Protein AF-A0A7C6Y889-F1 (afdb_monomer_lite)

Radius of gyration: 36.06 Å; chains: 1; bounding box: 83×61×108 Å

Sequence (182 aa):
MTSETDSAINQSEFKNHHSKRLWFYVFEPELVGDSTVNTFELSYQITGHINKEFNPPTYEFRYYLSSTRYWKEYSHLVIRVYPSEEIKYPIKNSYEYTSHPEGYFEAEVSSYPEEMLLVSFCEKANPSNIRDPKPFLTRIIIAVIILVIIFHPFIPFVILIIIAIIIYISEKNKKKRYKKSL

Foldseek 3Di:
DDDDDDDPPDPPDPPDDPDVDDDDDDDDDDDPDDVDDDDDDDDDDDAWDWAVQWVVTKTKDKDFLQCLVVDPDDAKDKDKAADDLQWLAWADWQFDWDADPVSITIDMGGDRDDRMTMTMTHNDNDTDRNPPCVVVVVVVVVVVVVVCVVCVVCVVVVVVVVVVVVVVVVVVVVVVVVVVVD

Structure (mmCIF, N/CA/C/O backbone):
data_AF-A0A7C6Y889-F1
#
_entry.id   AF-A0A7C6Y889-F1
#
loop_
_atom_site.group_PDB
_atom_site.id
_atom_site.type_symbol
_atom_site.label_atom_id
_atom_site.label_alt_id
_atom_site.label_comp_id
_atom_site.label_asym_id
_atom_site.label_entity_id
_atom_site.label_seq_id
_atom_site.pdbx_PDB_ins_code
_atom_site.Cartn_x
_atom_site.Cartn_y
_atom_site.Cartn_z
_atom_site.occupancy
_atom_site.B_iso_or_equiv
_atom_site.auth_seq_id
_atom_site.auth_comp_id
_atom_site.auth_asym_id
_atom_site.auth_atom_id
_atom_site.pdbx_PDB_model_num
ATOM 1 N N . MET A 1 1 ? -31.820 -28.288 17.215 1.00 35.44 1 MET A N 1
ATOM 2 C CA . MET A 1 1 ? -31.678 -29.367 16.220 1.00 35.44 1 MET A CA 1
ATOM 3 C C . MET A 1 1 ? -32.531 -28.961 15.024 1.00 35.44 1 MET A C 1
ATOM 5 O O . MET A 1 1 ? -33.740 -28.977 15.189 1.00 35.44 1 MET A O 1
ATOM 9 N N . THR A 1 2 ? -31.867 -28.503 13.941 1.00 38.88 2 THR A N 1
ATOM 10 C CA . THR A 1 2 ? -32.325 -28.309 12.529 1.00 38.88 2 THR A CA 1
ATOM 11 C C . THR A 1 2 ? -33.566 -27.423 12.294 1.00 38.88 2 THR A C 1
ATOM 13 O O . THR A 1 2 ? -34.573 -27.608 12.955 1.00 38.88 2 THR A O 1
ATOM 16 N N . SER A 1 3 ? -33.628 -26.448 11.380 1.00 36.84 3 SER A N 1
ATOM 17 C CA . SER A 1 3 ? -33.129 -26.319 9.994 1.00 36.84 3 SER A CA 1
ATOM 18 C C . SER A 1 3 ? -33.350 -24.840 9.595 1.00 36.84 3 SER A C 1
ATOM 20 O O . SER A 1 3 ? -34.396 -24.298 9.940 1.00 36.84 3 SER A O 1
ATOM 22 N N . GLU A 1 4 ? -32.391 -24.059 9.093 1.00 46.03 4 GLU A N 1
ATOM 23 C CA . GLU A 1 4 ? -31.943 -23.977 7.688 1.00 46.03 4 GLU A CA 1
ATOM 24 C C . GLU A 1 4 ? -33.074 -24.010 6.642 1.00 46.03 4 GLU A C 1
ATOM 26 O O . GLU A 1 4 ? -33.624 -25.072 6.370 1.00 46.03 4 GLU A O 1
ATOM 31 N N . THR A 1 5 ? -33.364 -22.845 6.047 1.00 40.56 5 THR A N 1
ATOM 32 C CA . THR A 1 5 ? -33.661 -22.669 4.611 1.00 40.56 5 THR A CA 1
ATOM 33 C C . THR A 1 5 ? -33.311 -21.232 4.201 1.00 40.56 5 THR A C 1
ATO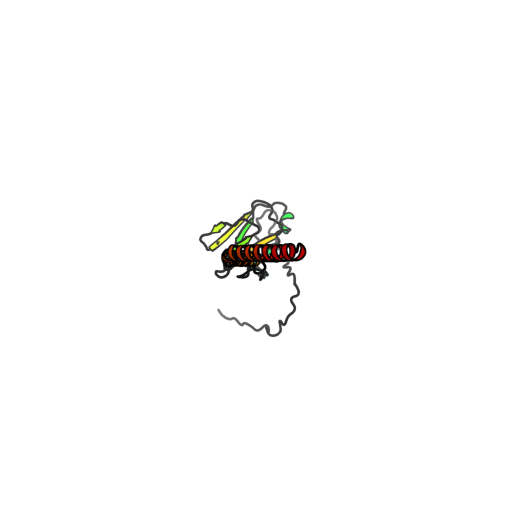M 35 O O . THR A 1 5 ? -34.114 -20.309 4.342 1.00 40.56 5 THR A O 1
ATOM 38 N N . ASP A 1 6 ? -32.081 -21.072 3.713 1.00 40.69 6 ASP A N 1
ATOM 39 C CA . ASP A 1 6 ? -31.732 -20.449 2.424 1.00 40.69 6 ASP A CA 1
ATOM 40 C C . ASP A 1 6 ? -32.882 -20.461 1.393 1.00 40.69 6 ASP A C 1
ATOM 42 O O . ASP A 1 6 ? -33.745 -21.329 1.420 1.00 40.69 6 ASP A O 1
ATOM 46 N N . SER A 1 7 ? -32.955 -19.664 0.335 1.00 45.06 7 SER A N 1
ATOM 47 C CA . SER A 1 7 ? -32.175 -18.582 -0.263 1.00 45.06 7 SER A CA 1
ATOM 48 C C . SER A 1 7 ? -32.968 -18.195 -1.528 1.00 45.06 7 SER A C 1
ATOM 50 O O . SER A 1 7 ? -33.719 -19.022 -2.044 1.00 45.06 7 SER A O 1
ATOM 52 N N . ALA A 1 8 ? -32.813 -16.961 -2.016 1.00 36.19 8 ALA A N 1
ATOM 53 C CA . ALA A 1 8 ? -32.886 -16.560 -3.436 1.00 36.19 8 ALA A CA 1
ATOM 54 C C . ALA A 1 8 ? -33.285 -15.082 -3.541 1.00 36.19 8 ALA A C 1
ATOM 56 O O . ALA A 1 8 ? -34.374 -14.729 -3.995 1.00 36.19 8 ALA A O 1
ATOM 57 N N . ILE A 1 9 ? -32.380 -14.185 -3.146 1.00 44.19 9 ILE A N 1
ATOM 58 C CA . ILE A 1 9 ? -32.448 -12.813 -3.650 1.00 44.19 9 ILE A CA 1
ATOM 59 C C . ILE A 1 9 ? -31.884 -12.865 -5.071 1.00 44.19 9 ILE A C 1
ATOM 61 O O . ILE A 1 9 ? -30.697 -13.110 -5.279 1.00 44.19 9 ILE A O 1
ATOM 65 N N . ASN A 1 10 ? -32.789 -12.710 -6.035 1.00 36.44 10 ASN A N 1
ATOM 66 C CA . ASN A 1 10 ? -32.562 -12.686 -7.477 1.00 36.44 10 ASN A CA 1
ATOM 67 C C . ASN A 1 10 ? -31.336 -11.826 -7.854 1.00 36.44 10 ASN A C 1
ATOM 69 O O . ASN A 1 10 ? -31.387 -10.599 -7.801 1.00 36.44 10 ASN A O 1
ATOM 73 N N . GLN A 1 11 ? -30.236 -12.467 -8.261 1.00 44.78 11 GLN A N 1
ATOM 74 C CA . GLN A 1 11 ? -28.983 -11.811 -8.676 1.00 44.78 11 GLN A CA 1
ATOM 75 C C . GLN A 1 11 ? -28.981 -11.327 -10.142 1.00 44.78 11 GLN A C 1
ATOM 77 O O . GLN A 1 11 ? -27.939 -10.941 -10.667 1.00 44.78 11 GLN A O 1
ATOM 82 N N . SER A 1 12 ? -30.114 -11.331 -10.848 1.00 41.78 12 SER A N 1
ATOM 83 C CA . SER A 1 12 ? -30.111 -11.200 -12.313 1.00 41.78 12 SER A CA 1
ATOM 84 C C . SER A 1 12 ? -30.143 -9.774 -12.880 1.00 41.78 12 SER A C 1
ATOM 86 O O . SER A 1 12 ? -30.322 -9.636 -14.086 1.00 41.78 12 SER A O 1
ATOM 88 N N . GLU A 1 13 ? -29.955 -8.707 -12.092 1.00 38.56 13 GLU A N 1
ATOM 89 C CA . GLU A 1 13 ? -30.118 -7.344 -12.638 1.00 38.56 13 GLU A CA 1
ATOM 90 C C . GLU A 1 13 ? -29.143 -6.263 -12.140 1.00 38.56 13 GLU A C 1
ATOM 92 O O . GLU A 1 13 ? -29.435 -5.072 -12.203 1.00 38.56 13 GLU A O 1
ATOM 97 N N . PHE A 1 14 ? -27.922 -6.621 -11.730 1.00 39.72 14 PHE A N 1
ATOM 98 C CA . PHE A 1 14 ? -26.870 -5.618 -11.492 1.00 39.72 14 PHE A CA 1
ATOM 99 C C . PHE A 1 14 ? -26.122 -5.258 -12.784 1.00 39.72 14 PHE A C 1
ATOM 101 O O . PHE A 1 14 ? -24.940 -5.546 -12.969 1.00 39.72 14 PHE A O 1
ATOM 108 N N . LYS A 1 15 ? -26.833 -4.602 -13.707 1.00 39.34 15 LYS A N 1
ATOM 109 C CA . LYS A 1 15 ? -26.257 -4.036 -14.932 1.00 39.34 15 LYS A CA 1
ATOM 110 C C . LYS A 1 15 ? -25.858 -2.573 -14.690 1.00 39.34 15 LYS A C 1
ATOM 112 O O . LYS A 1 15 ? -26.701 -1.690 -14.623 1.00 39.34 15 LYS A O 1
ATOM 117 N N . ASN A 1 16 ? -24.549 -2.344 -14.583 1.00 44.91 16 ASN A N 1
ATOM 118 C CA . ASN A 1 16 ? -23.834 -1.106 -14.919 1.00 44.91 16 ASN A CA 1
ATOM 119 C C . ASN A 1 16 ? -24.454 0.241 -14.495 1.00 44.91 16 ASN A C 1
ATOM 121 O O . ASN A 1 16 ? -24.970 0.978 -15.326 1.00 44.91 16 ASN A O 1
ATOM 125 N N . HIS A 1 17 ? -24.204 0.654 -13.250 1.00 38.44 17 HIS A N 1
ATOM 126 C CA . HIS A 1 17 ? -23.977 2.068 -12.939 1.00 38.44 17 HIS A CA 1
ATOM 127 C C . HIS A 1 17 ? -23.012 2.201 -11.754 1.00 38.44 17 HIS A C 1
ATOM 129 O O . HIS A 1 17 ? -23.405 2.106 -10.592 1.00 38.44 17 HIS A O 1
ATOM 135 N N . HIS A 1 18 ? -21.734 2.459 -12.057 1.00 41.72 18 HIS A N 1
ATOM 136 C CA . HIS A 1 18 ? -20.726 2.909 -11.092 1.00 41.72 18 HIS A CA 1
ATOM 137 C C . HIS A 1 18 ? -21.079 4.315 -10.579 1.00 41.72 18 HIS A C 1
ATOM 139 O O . HIS A 1 18 ? -20.444 5.311 -10.918 1.00 41.72 18 HIS A O 1
ATOM 145 N N . SER A 1 19 ? -22.118 4.405 -9.754 1.00 47.91 19 SER A N 1
ATOM 146 C CA . SER A 1 19 ? -22.276 5.521 -8.829 1.00 47.91 19 SER A CA 1
ATOM 147 C C . SER A 1 19 ? -21.351 5.244 -7.647 1.00 47.91 19 SER A C 1
ATOM 149 O O . SER A 1 19 ? -21.416 4.176 -7.041 1.00 47.91 19 SER A O 1
ATOM 151 N N . LYS A 1 20 ? -20.438 6.173 -7.353 1.00 50.91 20 LYS A N 1
ATOM 152 C CA . LYS A 1 20 ? -19.633 6.165 -6.126 1.00 50.91 20 LYS A CA 1
ATOM 153 C C . LYS A 1 20 ? -20.589 6.347 -4.941 1.00 50.91 20 LYS A C 1
ATOM 155 O O . LYS A 1 20 ? -20.827 7.469 -4.508 1.00 50.91 20 LYS A O 1
ATOM 160 N N . ARG A 1 21 ? -21.225 5.266 -4.493 1.00 57.41 21 ARG A N 1
ATOM 161 C CA . ARG A 1 21 ? -22.131 5.279 -3.342 1.00 57.41 21 ARG A CA 1
ATOM 162 C C . ARG A 1 21 ? -21.281 5.247 -2.080 1.00 57.41 21 ARG A C 1
ATOM 164 O O . ARG A 1 21 ? -20.516 4.309 -1.875 1.00 57.41 21 ARG A O 1
ATOM 171 N N . LEU A 1 22 ? -21.387 6.302 -1.280 1.00 57.31 22 LEU A N 1
ATOM 172 C CA . LEU A 1 22 ? -20.879 6.316 0.084 1.00 57.31 22 LEU A CA 1
ATOM 173 C C . LEU A 1 22 ? -21.862 5.529 0.949 1.00 57.31 22 LEU A C 1
ATOM 175 O O . LEU A 1 22 ? -23.051 5.843 0.974 1.00 57.31 22 LEU A O 1
ATOM 179 N N . TRP A 1 23 ? -21.358 4.502 1.623 1.00 62.09 23 TRP A N 1
ATOM 180 C CA . TRP A 1 23 ? -22.115 3.744 2.609 1.00 62.09 23 TRP A CA 1
ATOM 181 C C . TRP A 1 23 ? -21.784 4.313 3.984 1.00 62.09 23 TRP A C 1
ATOM 183 O O . TRP A 1 23 ? -20.628 4.283 4.401 1.00 62.09 23 TRP A O 1
ATOM 193 N N . PHE A 1 24 ? -22.789 4.867 4.659 1.00 65.38 24 PHE A N 1
ATOM 194 C CA . PHE A 1 24 ? -22.674 5.303 6.045 1.00 65.38 24 PHE A CA 1
ATOM 195 C C . PHE A 1 24 ? -23.344 4.259 6.924 1.00 65.38 24 PHE A C 1
ATOM 197 O O . PHE A 1 24 ? -24.546 4.026 6.803 1.00 65.38 24 PHE A O 1
ATOM 204 N N . TYR A 1 25 ? -22.561 3.641 7.798 1.00 71.62 25 TYR A N 1
ATOM 205 C CA . TYR A 1 25 ? -23.092 2.807 8.860 1.00 71.62 25 TYR A CA 1
ATOM 206 C C . TYR A 1 25 ? -23.201 3.670 10.115 1.00 71.62 25 TYR A C 1
ATOM 208 O O . TYR A 1 25 ? -22.194 4.175 10.610 1.00 71.62 25 TYR A O 1
ATOM 216 N N . VAL A 1 26 ? -24.430 3.896 10.577 1.00 78.69 26 VAL A N 1
ATOM 217 C CA . VAL A 1 26 ? -24.716 4.655 11.797 1.00 78.69 26 VAL A CA 1
ATOM 218 C C . VAL A 1 26 ? -25.111 3.656 12.871 1.00 78.69 26 VAL A C 1
ATOM 220 O O . VAL A 1 26 ? -26.015 2.851 12.661 1.00 78.69 26 VAL A O 1
ATOM 223 N N . PHE A 1 27 ? -24.420 3.713 14.004 1.00 77.75 27 PHE A N 1
ATOM 224 C CA . PHE A 1 27 ? -24.690 2.882 15.167 1.00 77.75 27 PHE A CA 1
ATOM 225 C C . PHE A 1 27 ? -24.863 3.792 16.376 1.00 77.75 27 PHE A C 1
ATOM 227 O O . PHE A 1 27 ? -24.094 4.738 16.550 1.00 77.75 27 PHE A O 1
ATOM 234 N N . GLU A 1 28 ? -25.856 3.493 17.205 1.00 82.94 28 GLU A N 1
ATOM 235 C CA . GLU A 1 28 ? -26.068 4.147 18.493 1.00 82.94 28 GLU A CA 1
ATOM 236 C C . GLU A 1 28 ? -25.659 3.159 19.590 1.00 82.94 28 GLU A C 1
ATOM 238 O O . GLU A 1 28 ? -26.420 2.241 19.898 1.00 82.94 28 GLU A O 1
ATOM 243 N N . PRO A 1 29 ? -24.428 3.257 20.122 1.00 81.56 29 PRO A N 1
ATOM 244 C CA . PRO A 1 29 ? -23.995 2.368 21.187 1.00 81.56 29 PRO A CA 1
ATOM 245 C C . PRO A 1 29 ? -24.724 2.680 22.498 1.00 81.56 29 PRO A C 1
ATOM 247 O O . PRO A 1 29 ? -24.734 3.825 22.951 1.00 81.56 29 PRO A O 1
ATOM 250 N N . GLU A 1 30 ? -25.262 1.652 23.153 1.00 83.06 30 GLU A N 1
ATOM 251 C CA . GLU A 1 30 ? -25.734 1.765 24.534 1.00 83.06 30 GLU A CA 1
ATOM 252 C C . GLU A 1 30 ? -24.533 1.767 25.489 1.00 83.06 30 GLU A C 1
ATOM 254 O O . GLU A 1 30 ? -23.744 0.821 25.527 1.00 83.06 30 GLU A O 1
ATOM 259 N N . LEU A 1 31 ? -24.372 2.854 26.248 1.00 86.12 31 LEU A N 1
ATOM 260 C CA . LEU A 1 31 ? -23.291 3.012 27.220 1.00 86.12 31 LEU A CA 1
ATOM 261 C C . LEU A 1 31 ? -23.752 2.530 28.601 1.00 86.12 31 LEU A C 1
ATOM 263 O O . LEU A 1 31 ? -24.804 2.942 29.084 1.00 86.12 31 LEU A O 1
ATOM 267 N N . VAL A 1 32 ? -22.930 1.725 29.279 1.00 84.31 32 VAL A N 1
ATOM 268 C CA . VAL A 1 32 ? -23.230 1.164 30.618 1.00 84.31 32 VAL A CA 1
ATOM 269 C C . VAL A 1 32 ? -22.988 2.185 31.753 1.00 84.31 32 VAL A C 1
ATOM 271 O O . VAL A 1 32 ? -23.183 1.889 32.930 1.00 84.31 32 VAL A O 1
ATOM 274 N N . GLY A 1 33 ? -22.628 3.426 31.406 1.00 81.62 33 GLY A N 1
ATOM 275 C CA . GLY A 1 33 ? -22.359 4.533 32.329 1.00 81.62 33 GLY A CA 1
ATOM 276 C C . GLY A 1 33 ? -20.935 5.088 32.213 1.00 81.62 33 GLY A C 1
ATOM 277 O O . GLY A 1 33 ? -20.054 4.462 31.619 1.00 81.62 33 GLY A O 1
ATOM 278 N N . ASP A 1 34 ? -20.713 6.272 32.796 1.00 77.56 34 ASP A N 1
ATOM 279 C CA . ASP A 1 34 ? -19.474 7.060 32.642 1.00 77.56 34 ASP A CA 1
ATOM 280 C C . ASP A 1 34 ? -18.264 6.498 33.409 1.00 77.56 34 ASP A C 1
ATOM 282 O O . ASP A 1 34 ? -17.119 6.821 33.096 1.00 77.56 34 ASP A O 1
ATOM 286 N N . SER A 1 35 ? -18.494 5.673 34.433 1.00 81.31 35 SER A N 1
ATOM 287 C CA . SER A 1 35 ? -17.445 5.118 35.304 1.00 81.31 35 SER A CA 1
ATOM 288 C C . SER A 1 35 ? -17.002 3.704 34.922 1.00 81.31 35 SER A C 1
ATOM 290 O O . SER A 1 35 ? -16.108 3.144 35.558 1.00 81.31 35 SER A O 1
ATOM 292 N N . THR A 1 36 ? -17.614 3.118 33.893 1.00 84.75 36 THR A N 1
ATOM 293 C CA . THR A 1 36 ? -17.337 1.757 33.420 1.00 84.75 36 THR A CA 1
ATOM 294 C C . THR A 1 36 ? -16.644 1.766 32.065 1.00 84.75 36 THR A C 1
ATOM 296 O O . THR A 1 36 ? -16.944 2.587 31.200 1.00 84.75 36 THR A O 1
ATOM 299 N N . VAL A 1 37 ? -15.727 0.820 31.861 1.00 85.56 37 VAL A N 1
ATOM 300 C CA . VAL A 1 37 ? -15.079 0.619 30.561 1.00 85.56 37 VAL A CA 1
ATOM 301 C C . VAL A 1 37 ? -16.103 0.039 29.589 1.00 85.56 37 VAL A C 1
ATOM 303 O O . VAL A 1 37 ? -16.604 -1.064 29.795 1.00 85.56 37 VAL A O 1
ATOM 306 N N . ASN A 1 38 ? -16.398 0.781 28.524 1.00 87.50 38 ASN A N 1
ATOM 307 C CA . ASN A 1 38 ? -17.257 0.326 27.437 1.00 87.50 38 ASN A CA 1
ATOM 308 C C . ASN A 1 38 ? -16.378 -0.200 26.292 1.00 87.50 38 ASN A C 1
ATOM 310 O O . ASN A 1 38 ? -15.407 0.452 25.912 1.00 87.50 38 ASN A O 1
ATOM 314 N N . THR A 1 39 ? -16.710 -1.373 25.747 1.00 88.50 39 THR A N 1
ATOM 315 C CA . THR A 1 39 ? -15.995 -1.974 24.607 1.00 88.50 39 THR A CA 1
ATOM 316 C C . THR A 1 39 ? -16.911 -1.998 23.393 1.00 88.50 39 THR A C 1
ATOM 318 O O . THR A 1 39 ? -18.034 -2.488 23.486 1.00 88.50 39 THR A O 1
ATOM 321 N N . PHE A 1 40 ? -16.421 -1.491 22.262 1.00 86.56 40 PHE A N 1
ATOM 322 C CA . PHE A 1 40 ? -17.147 -1.473 20.993 1.00 86.56 40 PHE A CA 1
ATOM 323 C C . PHE A 1 40 ? -16.385 -2.268 19.949 1.00 86.56 40 PHE A C 1
ATOM 325 O O . PHE A 1 40 ? -15.207 -2.010 19.707 1.00 86.56 40 PHE A O 1
ATOM 332 N N . GLU A 1 41 ? -17.080 -3.200 19.309 1.00 88.81 41 GLU A N 1
ATOM 333 C CA . GLU A 1 41 ? -16.559 -3.956 18.181 1.00 88.81 41 GLU A CA 1
ATOM 334 C C . GLU A 1 41 ? -17.435 -3.689 16.962 1.00 88.81 41 GLU A C 1
ATOM 336 O O . GLU A 1 41 ? -18.663 -3.754 17.026 1.00 88.81 41 GLU A O 1
ATOM 341 N N . LEU A 1 42 ? -16.788 -3.361 15.849 1.00 86.50 42 LEU A N 1
ATOM 342 C CA . LEU A 1 42 ? -17.455 -3.085 14.592 1.00 86.50 42 LEU A CA 1
ATOM 343 C C . LEU A 1 42 ? -16.779 -3.886 13.481 1.00 86.50 42 LEU A C 1
ATOM 345 O O . LEU A 1 42 ? -15.579 -3.752 13.252 1.00 86.50 42 LEU A O 1
ATOM 349 N N . SER A 1 43 ? -17.578 -4.672 12.761 1.00 88.38 43 SER A N 1
ATOM 350 C CA . SER A 1 43 ? -17.142 -5.456 11.608 1.00 88.38 43 SER A CA 1
ATOM 351 C C . SER A 1 43 ? -18.018 -5.135 10.404 1.00 88.38 43 SER A C 1
ATOM 353 O O . SER A 1 43 ? -19.246 -5.148 10.486 1.00 88.38 43 SER A O 1
ATOM 355 N N . TYR A 1 44 ? -17.387 -4.792 9.286 1.00 85.25 44 TYR A N 1
ATOM 356 C CA . TYR A 1 44 ? -18.063 -4.447 8.040 1.00 85.25 44 TYR A CA 1
ATOM 357 C C . TYR A 1 44 ? -17.144 -4.717 6.856 1.00 85.25 44 TYR A C 1
ATOM 359 O O . TYR A 1 44 ? -15.919 -4.757 6.971 1.00 85.25 44 TYR A O 1
ATOM 367 N N . GLN A 1 45 ? -17.757 -4.895 5.691 1.00 85.00 45 GLN A N 1
ATOM 368 C CA . GLN A 1 45 ? -17.030 -5.101 4.449 1.00 85.00 45 GLN A CA 1
ATOM 369 C C . GLN A 1 45 ? -16.707 -3.762 3.791 1.00 85.00 45 GLN A C 1
ATOM 371 O O . GLN A 1 45 ? -17.559 -2.876 3.687 1.00 85.00 45 GLN A O 1
ATOM 376 N N . ILE A 1 46 ? -15.478 -3.644 3.295 1.00 81.81 46 ILE A N 1
ATOM 377 C CA . ILE A 1 46 ? -15.031 -2.527 2.464 1.00 81.81 46 ILE A CA 1
ATOM 378 C C . ILE A 1 46 ? -14.588 -3.040 1.100 1.00 81.81 46 ILE A C 1
ATOM 380 O O . ILE A 1 46 ? -14.073 -4.147 0.966 1.00 81.81 46 ILE A O 1
ATOM 384 N N . THR A 1 47 ? -14.772 -2.219 0.070 1.00 83.81 47 THR A N 1
ATOM 385 C CA . THR A 1 47 ? -14.250 -2.504 -1.269 1.00 83.81 47 THR A CA 1
ATOM 386 C C . THR A 1 47 ? -12.975 -1.702 -1.493 1.00 83.81 47 THR A C 1
ATOM 388 O O . THR A 1 47 ? -12.982 -0.477 -1.376 1.00 83.81 47 THR A O 1
ATOM 391 N N . GLY A 1 48 ? -11.885 -2.394 -1.824 1.00 84.81 48 GLY A N 1
ATOM 392 C CA . GLY A 1 48 ? -10.624 -1.765 -2.212 1.00 84.81 48 GLY A CA 1
ATOM 393 C C . GLY A 1 48 ? -10.672 -1.168 -3.621 1.00 84.81 48 GLY A C 1
ATOM 394 O O . GLY A 1 48 ? -11.502 -1.530 -4.458 1.00 84.81 48 GLY A O 1
ATOM 395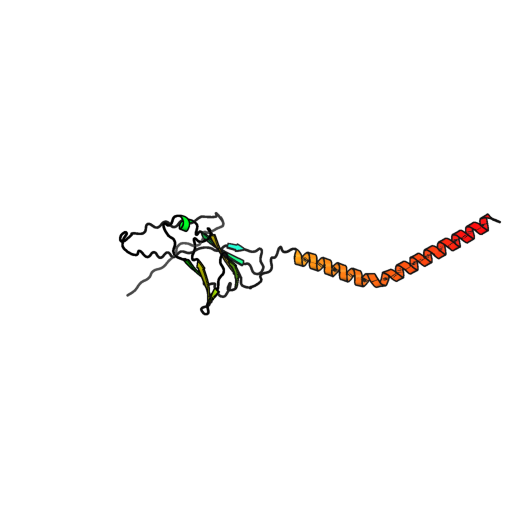 N N . HIS A 1 49 ? -9.753 -0.252 -3.902 1.00 90.25 49 HIS A N 1
ATOM 396 C CA . HIS A 1 49 ? -9.520 0.286 -5.235 1.00 90.25 49 HIS A CA 1
ATOM 397 C C . HIS A 1 49 ? -8.411 -0.502 -5.941 1.00 90.25 49 HIS A C 1
ATOM 399 O O . HIS A 1 49 ? -7.321 -0.656 -5.401 1.00 90.25 49 HIS A O 1
ATOM 405 N N . ILE A 1 50 ? -8.669 -0.965 -7.166 1.00 93.00 50 ILE A N 1
ATOM 406 C CA . ILE A 1 50 ? -7.651 -1.613 -8.002 1.00 93.00 50 ILE A CA 1
ATOM 407 C C . ILE A 1 50 ? -6.983 -0.552 -8.873 1.00 93.00 50 ILE A C 1
ATOM 409 O O . ILE A 1 50 ? -7.609 0.003 -9.783 1.00 93.00 50 ILE A O 1
ATOM 413 N N . ASN A 1 51 ? -5.699 -0.315 -8.635 1.00 91.38 51 ASN A N 1
ATOM 414 C CA . ASN A 1 51 ? -4.879 0.602 -9.404 1.00 91.38 51 ASN A CA 1
ATOM 415 C C . ASN A 1 51 ? -4.156 -0.151 -10.535 1.00 91.38 51 ASN A C 1
ATOM 417 O O . ASN A 1 51 ? -3.167 -0.860 -10.343 1.00 91.38 51 ASN A O 1
ATOM 421 N N . LYS A 1 52 ? -4.686 0.020 -11.752 1.00 91.94 52 LYS A N 1
ATOM 422 C CA . LYS A 1 52 ? -4.208 -0.631 -12.984 1.00 91.94 52 LYS A CA 1
ATOM 423 C C . LYS A 1 52 ? -3.065 0.114 -13.675 1.00 91.94 52 LYS A C 1
ATOM 425 O O . LYS A 1 52 ? -2.693 -0.254 -14.783 1.00 91.94 52 LYS A O 1
ATOM 430 N N . GLU A 1 53 ? -2.530 1.176 -13.075 1.00 90.75 53 GLU A N 1
ATOM 431 C CA . GLU A 1 53 ? -1.341 1.851 -13.609 1.00 90.75 53 GLU A CA 1
ATOM 432 C C . GLU A 1 53 ? -0.059 1.050 -13.351 1.00 90.75 53 GLU A C 1
ATOM 434 O O . GLU A 1 53 ? 0.974 1.321 -13.960 1.00 90.75 53 GLU A O 1
ATOM 439 N N . PHE A 1 54 ? -0.136 0.039 -12.486 1.00 90.75 54 PHE A N 1
ATOM 440 C CA . PHE A 1 54 ? 0.943 -0.876 -12.157 1.00 90.75 54 PHE A CA 1
ATOM 441 C C . PHE A 1 54 ? 0.722 -2.260 -12.776 1.00 90.75 54 PHE A C 1
ATOM 443 O O . PHE A 1 54 ? -0.411 -2.694 -12.989 1.00 90.75 54 PHE A O 1
ATOM 450 N N . ASN A 1 55 ? 1.824 -2.956 -13.056 1.00 90.94 55 ASN A N 1
ATOM 451 C CA . ASN A 1 55 ? 1.843 -4.347 -13.486 1.00 90.94 55 ASN A CA 1
ATOM 452 C C . ASN A 1 55 ? 2.791 -5.174 -12.586 1.00 90.94 55 ASN A C 1
ATOM 454 O O . ASN A 1 55 ? 4.004 -4.916 -12.610 1.00 90.94 55 ASN A O 1
ATOM 458 N N . PRO A 1 56 ? 2.285 -6.161 -11.821 1.00 93.31 56 PRO A N 1
ATOM 459 C CA . PRO A 1 56 ? 0.859 -6.456 -11.613 1.00 93.31 56 PRO A CA 1
ATOM 460 C C . PRO A 1 56 ? 0.109 -5.291 -10.920 1.00 93.31 56 PRO A C 1
ATOM 462 O O . PRO A 1 56 ? 0.766 -4.426 -10.328 1.00 93.31 56 PRO A O 1
ATOM 465 N N . PRO A 1 57 ? -1.237 -5.211 -11.030 1.00 93.81 57 PRO A N 1
ATOM 466 C CA . PRO A 1 57 ? -2.028 -4.143 -10.415 1.00 93.81 57 PRO A CA 1
ATOM 467 C C . PRO A 1 57 ? -1.835 -4.080 -8.900 1.00 93.81 57 PRO A C 1
ATOM 469 O O . PRO A 1 57 ? -1.673 -5.113 -8.250 1.00 93.81 57 PRO A O 1
ATOM 472 N N . THR A 1 58 ? -1.903 -2.878 -8.331 1.00 93.94 58 THR A N 1
ATOM 473 C CA . THR A 1 58 ? -1.892 -2.699 -6.874 1.00 93.94 58 THR A CA 1
ATOM 474 C C . THR A 1 58 ? -3.314 -2.553 -6.339 1.00 93.94 58 THR A C 1
ATOM 476 O O . THR A 1 58 ? -4.209 -2.040 -7.015 1.00 93.94 58 THR A O 1
ATOM 479 N N . TYR A 1 59 ? -3.534 -3.020 -5.114 1.00 93.88 59 TYR A N 1
ATOM 480 C CA . TYR A 1 59 ? -4.817 -2.980 -4.420 1.00 93.88 59 TYR A CA 1
ATOM 481 C C .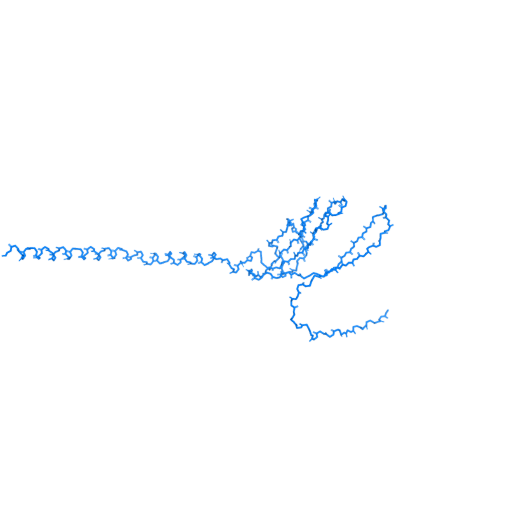 TYR A 1 59 ? -4.697 -2.006 -3.258 1.00 93.88 59 TYR A C 1
ATOM 483 O O . TYR A 1 59 ? -3.855 -2.186 -2.383 1.00 93.88 59 TYR A O 1
ATOM 491 N N . GLU A 1 60 ? -5.503 -0.952 -3.274 1.00 93.50 60 GLU A N 1
ATOM 492 C CA . GLU A 1 60 ? -5.475 0.129 -2.294 1.00 93.50 60 GLU A CA 1
ATOM 493 C C . GLU A 1 60 ? -6.723 0.090 -1.413 1.00 93.50 60 GLU A C 1
ATOM 495 O O . GLU A 1 60 ? -7.854 0.143 -1.899 1.00 93.50 60 GLU A O 1
ATOM 500 N N . PHE A 1 61 ? -6.514 0.085 -0.103 1.00 91.25 61 PHE A N 1
ATOM 501 C CA . PHE A 1 61 ? -7.559 0.198 0.903 1.00 91.25 61 PHE A CA 1
ATOM 502 C C . PHE A 1 61 ? -7.377 1.511 1.651 1.00 91.25 61 PHE A C 1
ATOM 504 O O . PHE A 1 61 ? -6.260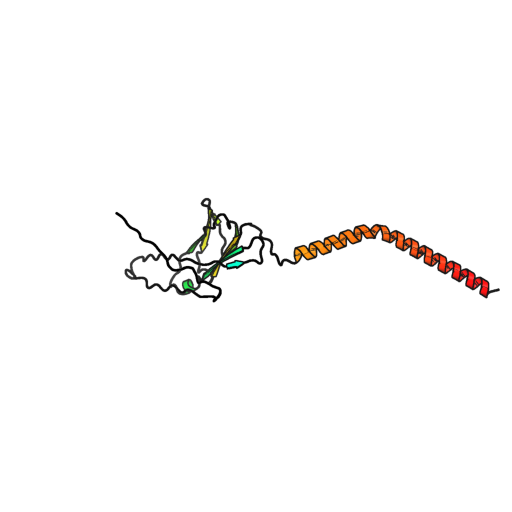 1.883 2.013 1.00 91.25 61 PHE A O 1
ATOM 511 N N . ARG A 1 62 ? -8.481 2.235 1.842 1.00 89.88 62 ARG A N 1
ATOM 512 C CA . ARG A 1 62 ? -8.485 3.540 2.502 1.00 89.88 62 ARG A CA 1
ATOM 513 C C . ARG A 1 62 ? -9.494 3.537 3.631 1.00 89.88 62 ARG A C 1
ATOM 515 O O . ARG A 1 62 ? -10.646 3.165 3.417 1.00 89.88 62 ARG A O 1
ATOM 522 N N . TYR A 1 63 ? -9.062 3.994 4.795 1.00 87.44 63 TYR A N 1
ATOM 523 C CA . TYR A 1 63 ? -9.906 4.152 5.965 1.00 87.44 63 TYR A CA 1
ATOM 524 C C . TYR A 1 63 ? -9.694 5.534 6.577 1.00 87.44 63 TYR A C 1
ATOM 526 O O . TYR A 1 63 ? -8.563 5.975 6.761 1.00 87.44 63 TYR A O 1
ATOM 534 N N . TYR A 1 64 ? -10.783 6.246 6.850 1.00 86.94 64 TYR A N 1
ATOM 535 C CA . TYR A 1 64 ? -10.717 7.598 7.390 1.00 86.94 64 TYR A CA 1
ATOM 536 C C . TYR A 1 64 ? -10.679 7.543 8.915 1.00 86.94 64 TYR A C 1
ATOM 538 O O . TYR A 1 64 ? -11.624 7.079 9.548 1.00 86.94 64 TYR A O 1
ATOM 546 N N . LEU A 1 65 ? -9.597 8.055 9.497 1.00 86.56 65 LEU A N 1
ATOM 547 C CA . LEU A 1 65 ? -9.388 8.144 10.945 1.00 86.56 65 LEU A CA 1
ATOM 548 C C . LEU A 1 65 ? -9.659 9.560 11.475 1.00 86.56 65 LEU A C 1
ATOM 550 O O . LEU A 1 65 ? -9.438 9.846 12.650 1.00 86.56 65 LEU A O 1
ATOM 554 N N . SER A 1 66 ? -10.197 10.447 10.632 1.00 80.25 66 SER A N 1
ATOM 555 C CA . SER A 1 66 ? -10.473 11.853 10.948 1.00 80.25 66 SER A CA 1
ATOM 556 C C . SER A 1 66 ? -11.417 12.069 12.136 1.00 80.25 66 SER A C 1
ATOM 558 O O . SER A 1 66 ? -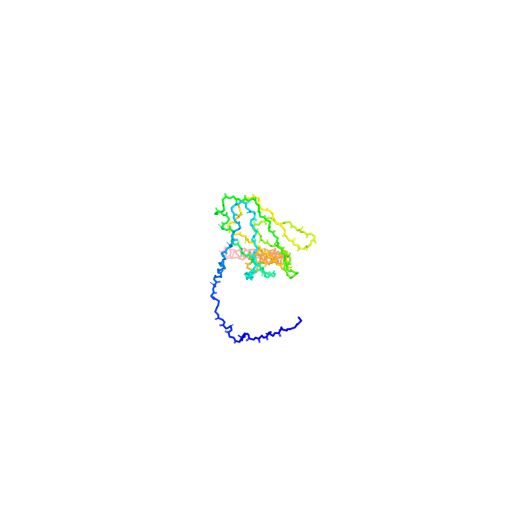11.469 13.173 12.668 1.00 80.25 66 SER A O 1
ATOM 560 N N . SER A 1 67 ? -12.187 11.057 12.549 1.00 80.69 67 SER A N 1
ATOM 561 C CA . SER A 1 67 ? -13.073 11.139 13.716 1.00 80.69 67 SER A CA 1
ATOM 562 C C . SER A 1 67 ? -12.313 11.147 15.047 1.00 80.69 67 SER A C 1
ATOM 564 O O . SER A 1 67 ? -12.817 11.690 16.028 1.00 80.69 67 SER A O 1
ATOM 566 N N . THR A 1 68 ? -11.090 10.613 15.079 1.00 83.06 68 THR A N 1
ATOM 567 C CA . THR A 1 68 ? -10.263 10.519 16.296 1.00 83.06 68 THR A CA 1
ATOM 568 C C . THR A 1 68 ? -9.934 11.880 16.904 1.00 83.06 68 THR A C 1
ATOM 570 O O . THR A 1 68 ? -9.845 11.997 18.120 1.00 83.06 68 THR A O 1
ATOM 573 N N . ARG A 1 69 ? -9.859 12.945 16.094 1.00 80.81 69 ARG A N 1
ATOM 574 C CA . ARG A 1 69 ? -9.627 14.322 16.574 1.00 80.81 69 ARG A CA 1
ATOM 575 C C . ARG A 1 69 ? -10.734 14.873 17.478 1.00 80.81 69 ARG A C 1
ATOM 577 O O . ARG A 1 69 ? -10.535 15.893 18.126 1.00 80.81 69 ARG A O 1
ATOM 584 N N . TYR A 1 70 ? -11.917 14.259 17.453 1.00 83.19 70 TYR A N 1
ATOM 585 C CA . TYR A 1 70 ? -13.050 14.650 18.293 1.00 83.19 70 TYR A CA 1
ATOM 586 C C . TYR A 1 70 ? -13.080 13.896 19.625 1.00 83.19 70 TYR A C 1
ATOM 588 O O . TYR A 1 70 ? -13.952 14.153 20.452 1.00 83.19 70 TYR A O 1
ATOM 596 N N . TRP A 1 71 ? -12.160 12.953 19.833 1.00 84.88 71 TRP A N 1
ATOM 597 C CA . TRP A 1 71 ? -12.061 12.218 21.082 1.00 84.88 71 TRP A CA 1
ATOM 598 C C . TRP A 1 71 ? -11.400 13.119 22.122 1.00 84.88 71 TRP A C 1
ATOM 600 O O . TRP A 1 71 ? -10.460 13.848 21.815 1.00 84.88 71 TRP A O 1
ATOM 610 N N . LYS A 1 72 ? -11.907 13.082 23.358 1.00 84.62 72 LYS A N 1
ATOM 611 C CA . LYS A 1 72 ? -11.369 13.894 24.459 1.00 84.62 72 LYS A CA 1
ATOM 612 C C . LYS A 1 72 ? -9.899 13.560 24.724 1.00 84.62 72 LYS A C 1
ATOM 614 O O . LYS A 1 72 ? -9.093 14.455 24.957 1.00 84.62 72 LYS A O 1
ATOM 619 N N . GLU A 1 73 ? -9.582 12.271 24.689 1.00 84.06 73 GLU A N 1
ATOM 620 C CA . GLU A 1 73 ? -8.250 11.721 24.897 1.00 84.06 73 GLU A CA 1
ATOM 621 C C . GLU A 1 73 ? -8.038 10.565 23.916 1.00 84.06 73 GLU A C 1
ATOM 623 O O . GLU A 1 73 ? -8.960 9.796 23.630 1.00 84.06 73 GLU A O 1
ATOM 628 N N . TYR A 1 74 ? -6.817 10.449 23.401 1.00 85.75 74 TYR A N 1
ATOM 629 C CA . TYR A 1 74 ? -6.376 9.354 22.546 1.00 85.75 74 TYR A CA 1
ATOM 630 C C . TYR A 1 74 ? -5.189 8.668 23.218 1.00 85.75 74 TYR A C 1
ATOM 632 O O . TYR A 1 74 ? -4.246 9.339 23.636 1.00 85.75 74 TYR A O 1
ATOM 640 N N . SER A 1 75 ? -5.246 7.341 23.333 1.00 85.94 75 SER A N 1
ATOM 641 C CA . SER A 1 75 ? -4.188 6.548 23.967 1.00 85.94 75 SER A CA 1
ATOM 642 C C . SER A 1 75 ? -3.247 5.944 22.927 1.00 85.94 75 SER A C 1
ATOM 644 O O . SER A 1 75 ? -2.087 6.332 22.851 1.00 85.94 75 SER A O 1
ATOM 646 N N . HIS A 1 76 ? -3.736 4.991 22.134 1.00 89.56 76 HIS A N 1
ATOM 647 C CA . HIS A 1 76 ? -2.962 4.299 21.110 1.00 89.56 76 HIS A CA 1
ATOM 648 C C . HIS A 1 76 ? -3.902 3.624 20.102 1.00 89.56 76 HIS A C 1
ATOM 650 O O . HIS A 1 76 ? -5.069 3.363 20.403 1.00 89.56 76 HIS A O 1
ATOM 656 N N . LEU A 1 77 ? -3.377 3.316 18.918 1.00 90.88 77 LEU A N 1
ATOM 657 C CA . LEU A 1 77 ? -4.034 2.517 17.886 1.00 90.88 77 LEU A CA 1
ATOM 658 C C . LEU A 1 77 ? -3.069 1.433 17.428 1.00 90.88 77 LEU A C 1
ATOM 660 O O . LEU A 1 77 ? -1.929 1.725 17.067 1.00 90.88 77 LEU A O 1
ATOM 664 N N . VAL A 1 78 ? -3.555 0.197 17.404 1.00 93.81 78 VAL A N 1
ATOM 665 C CA . VAL A 1 78 ? -2.859 -0.935 16.791 1.00 93.81 78 VAL A CA 1
ATOM 666 C C . VAL A 1 78 ? -3.569 -1.264 15.489 1.00 93.81 78 VAL A C 1
ATOM 668 O O . VAL A 1 78 ? -4.773 -1.529 15.478 1.00 93.81 78 VAL A O 1
ATOM 671 N N . ILE A 1 79 ? -2.829 -1.238 14.387 1.00 93.81 79 ILE A N 1
ATOM 672 C CA . ILE A 1 79 ? -3.340 -1.550 13.055 1.00 93.81 79 ILE A CA 1
ATOM 673 C C . ILE A 1 79 ? -2.729 -2.872 12.625 1.00 93.81 79 ILE A C 1
ATOM 675 O O . ILE A 1 79 ? -1.516 -2.967 12.460 1.00 93.81 79 ILE A O 1
ATOM 679 N N . ARG A 1 80 ? -3.578 -3.877 12.408 1.00 95.69 80 ARG A N 1
ATOM 680 C CA . ARG A 1 80 ? -3.171 -5.177 11.871 1.00 95.69 80 ARG A CA 1
ATOM 681 C C . ARG A 1 80 ? -3.773 -5.383 10.500 1.00 95.69 80 ARG A C 1
ATOM 683 O O . ARG A 1 80 ? -4.977 -5.204 10.318 1.00 95.69 80 ARG A O 1
ATOM 690 N N . VAL A 1 81 ? -2.941 -5.782 9.548 1.00 94.19 81 VAL A N 1
ATOM 691 C CA . VAL A 1 81 ? -3.371 -6.052 8.180 1.00 94.19 81 VAL A CA 1
ATOM 692 C C . VAL A 1 81 ? -2.982 -7.465 7.790 1.00 94.19 81 VAL A C 1
ATOM 694 O O . VAL A 1 81 ? -1.806 -7.819 7.813 1.00 94.19 81 VAL A O 1
ATOM 697 N N . TYR A 1 82 ? -3.990 -8.245 7.409 1.00 94.44 82 TYR A N 1
ATOM 698 C CA . TYR A 1 82 ? -3.871 -9.640 6.998 1.00 94.44 82 TYR A CA 1
ATOM 699 C C . TYR A 1 82 ? -4.092 -9.723 5.483 1.00 94.44 82 TYR A C 1
ATOM 701 O O . TYR A 1 82 ? -5.236 -9.861 5.041 1.00 94.44 82 TYR A O 1
ATOM 709 N N . PRO A 1 83 ? -3.046 -9.545 4.660 1.00 92.50 83 PRO A N 1
ATOM 710 C CA . PRO A 1 83 ? -3.186 -9.699 3.222 1.00 92.50 83 PRO A CA 1
ATOM 711 C C . PRO A 1 83 ? -3.427 -11.165 2.854 1.00 92.50 83 PRO A C 1
ATOM 713 O O . PRO A 1 83 ? -2.932 -12.078 3.511 1.00 92.50 83 PRO A O 1
ATOM 716 N N . SER A 1 84 ? -4.154 -11.398 1.763 1.00 91.06 84 SER A N 1
ATOM 717 C CA . SER A 1 84 ? -4.241 -12.729 1.164 1.00 91.06 84 SER A CA 1
ATOM 718 C C . SER A 1 84 ? -2.938 -13.098 0.452 1.00 91.06 84 SER A C 1
ATOM 720 O O . SER A 1 84 ? -2.188 -12.225 0.010 1.00 91.06 84 SER A O 1
ATOM 722 N N . GLU A 1 85 ? -2.718 -14.395 0.237 1.00 88.62 85 GLU A N 1
ATOM 723 C CA . GLU A 1 85 ? -1.540 -14.927 -0.470 1.00 88.62 85 GLU A CA 1
ATOM 724 C C . GLU A 1 85 ? -1.309 -14.298 -1.855 1.00 88.62 85 GLU A C 1
ATOM 726 O O . GLU A 1 85 ? -0.168 -14.101 -2.276 1.00 88.62 85 GLU A O 1
ATOM 731 N N . GLU A 1 86 ? -2.391 -13.929 -2.546 1.00 88.19 86 GLU A N 1
ATOM 732 C CA . GLU A 1 86 ? -2.353 -13.298 -3.872 1.00 88.19 86 GLU A CA 1
ATOM 733 C C . GLU A 1 86 ? -1.805 -11.857 -3.857 1.00 88.19 86 GLU A C 1
ATOM 735 O O . GLU A 1 86 ? -1.328 -11.371 -4.879 1.00 88.19 86 GLU A O 1
ATOM 740 N N . ILE A 1 87 ? -1.851 -11.157 -2.716 1.00 90.69 87 ILE A N 1
ATOM 741 C CA . ILE A 1 87 ? -1.459 -9.742 -2.580 1.00 90.69 87 ILE A CA 1
ATOM 742 C C . ILE A 1 87 ? -0.668 -9.505 -1.291 1.00 90.69 87 ILE A C 1
ATOM 744 O O . ILE A 1 87 ? -1.000 -8.656 -0.472 1.00 90.69 87 ILE A O 1
ATOM 748 N N . LYS A 1 88 ? 0.402 -10.275 -1.101 1.00 91.50 88 LYS A N 1
ATOM 749 C CA . LYS A 1 88 ? 1.180 -10.287 0.149 1.00 91.50 88 LYS A CA 1
ATOM 750 C C . LYS A 1 88 ? 2.222 -9.180 0.301 1.00 91.50 88 LYS A C 1
ATOM 752 O O . LYS A 1 88 ? 2.753 -9.003 1.393 1.00 91.50 88 LYS A O 1
ATOM 757 N N . TYR A 1 89 ? 2.564 -8.458 -0.767 1.00 92.00 89 TYR A N 1
ATOM 758 C CA . TYR A 1 89 ? 3.657 -7.488 -0.708 1.00 92.00 89 TYR A CA 1
ATOM 759 C C . TYR A 1 89 ? 3.144 -6.060 -0.510 1.00 92.00 89 TYR A C 1
ATOM 761 O O . TYR A 1 89 ? 2.443 -5.556 -1.391 1.00 92.00 89 TYR A O 1
ATOM 769 N N . PRO A 1 90 ? 3.504 -5.383 0.595 1.00 92.19 90 PRO A N 1
ATOM 770 C CA . PRO A 1 90 ? 3.156 -3.984 0.798 1.00 92.19 90 PRO A CA 1
ATOM 771 C C . PRO A 1 90 ? 3.938 -3.087 -0.172 1.00 92.19 90 PRO A C 1
ATOM 773 O O . PRO A 1 90 ? 5.138 -3.271 -0.368 1.00 92.19 90 PRO A O 1
ATOM 776 N N . ILE A 1 91 ? 3.254 -2.110 -0.775 1.00 91.69 91 ILE A N 1
ATOM 777 C CA . ILE A 1 91 ? 3.825 -1.173 -1.760 1.00 91.69 91 ILE A CA 1
ATOM 778 C C . ILE A 1 91 ? 3.926 0.242 -1.200 1.00 91.69 91 ILE A C 1
ATOM 780 O O . ILE A 1 91 ? 4.977 0.875 -1.274 1.00 91.69 91 ILE A O 1
ATOM 784 N N . LYS A 1 92 ? 2.815 0.764 -0.676 1.00 86.94 92 LYS A N 1
ATOM 785 C CA . LYS A 1 92 ? 2.727 2.125 -0.147 1.00 86.94 92 LYS A CA 1
ATOM 786 C C . LYS A 1 92 ? 1.689 2.177 0.959 1.00 86.94 92 LYS A C 1
ATOM 788 O O . LYS A 1 92 ? 0.502 1.998 0.692 1.00 86.94 92 LYS A O 1
ATOM 793 N N . ASN A 1 93 ? 2.141 2.505 2.160 1.00 88.56 93 ASN A N 1
ATOM 794 C CA . ASN A 1 93 ? 1.303 2.550 3.346 1.00 88.56 93 ASN A CA 1
ATOM 795 C C . ASN A 1 93 ? 1.489 3.890 4.077 1.00 88.56 93 ASN A C 1
ATOM 797 O O . ASN A 1 93 ? 2.564 4.480 3.985 1.00 88.56 93 ASN A O 1
ATOM 801 N N . SER A 1 94 ? 0.456 4.371 4.778 1.00 89.31 94 SER A N 1
ATOM 802 C CA . SER A 1 94 ? 0.545 5.607 5.587 1.00 89.31 94 SER A CA 1
ATOM 803 C C . SER A 1 94 ? 1.452 5.462 6.810 1.00 89.31 94 SER A C 1
ATOM 805 O O . SER A 1 94 ? 1.967 6.449 7.313 1.00 89.31 94 SER A O 1
ATOM 807 N N . TYR A 1 95 ? 1.646 4.234 7.286 1.00 89.94 95 TYR A N 1
ATOM 808 C CA . TYR A 1 95 ? 2.452 3.929 8.464 1.00 89.94 95 TYR A CA 1
ATOM 809 C C . TYR A 1 95 ? 3.588 2.978 8.112 1.00 89.94 95 TYR A C 1
ATOM 811 O O . TYR A 1 95 ? 3.519 2.254 7.114 1.00 89.94 95 TYR A O 1
ATOM 819 N N . GLU A 1 96 ? 4.621 2.969 8.948 1.00 90.00 96 GLU A N 1
ATOM 820 C CA . GLU A 1 96 ? 5.654 1.941 8.915 1.00 90.00 96 GLU A CA 1
ATOM 821 C C . GLU A 1 96 ? 5.106 0.668 9.560 1.00 90.00 96 GLU A C 1
ATOM 823 O O . GLU A 1 96 ? 4.666 0.683 10.707 1.00 90.00 96 GLU A O 1
ATOM 828 N N . TYR A 1 97 ? 5.109 -0.426 8.799 1.00 91.31 97 TYR A N 1
ATOM 829 C CA . TYR A 1 97 ? 4.608 -1.716 9.259 1.00 91.31 97 TYR A CA 1
ATOM 830 C C . TYR A 1 97 ? 5.758 -2.682 9.506 1.00 91.31 97 TYR A C 1
ATOM 832 O O . TYR A 1 97 ? 6.667 -2.806 8.680 1.00 91.31 97 TYR A O 1
ATOM 840 N N . THR A 1 98 ? 5.669 -3.434 10.596 1.00 93.69 98 THR A N 1
ATOM 841 C CA . THR A 1 98 ? 6.535 -4.577 10.873 1.00 93.69 98 THR A CA 1
ATOM 842 C C . THR A 1 98 ? 5.848 -5.866 10.423 1.00 93.69 98 THR A C 1
ATOM 844 O O . THR A 1 98 ? 4.635 -6.028 10.548 1.00 93.69 98 THR A O 1
ATOM 847 N N . SER A 1 99 ? 6.618 -6.784 9.832 1.00 93.00 99 SER A N 1
ATOM 848 C CA . SER A 1 99 ? 6.108 -8.103 9.444 1.00 93.00 99 SER A CA 1
ATOM 849 C C . SER A 1 99 ? 6.087 -9.018 10.661 1.00 93.00 99 SER A C 1
ATOM 851 O O . SER A 1 99 ? 7.107 -9.168 11.335 1.00 93.00 99 SER A O 1
ATOM 853 N N . HIS A 1 100 ? 4.964 -9.688 10.893 1.00 94.31 100 HIS A N 1
ATOM 854 C CA . HIS A 1 100 ? 4.821 -10.686 11.945 1.00 94.31 100 HIS A CA 1
ATOM 855 C C . HIS A 1 100 ? 5.010 -12.113 11.387 1.00 94.31 100 HIS A C 1
ATOM 857 O O . HIS A 1 100 ? 4.637 -12.365 10.236 1.00 94.31 100 HIS A O 1
ATOM 863 N N . PRO A 1 101 ? 5.549 -13.077 12.165 1.00 91.00 101 PRO A N 1
ATOM 864 C CA . PRO A 1 101 ? 5.696 -14.475 11.733 1.00 91.00 101 PRO A CA 1
ATOM 865 C C . PRO A 1 101 ? 4.386 -15.162 11.327 1.00 91.00 101 PRO A C 1
ATOM 867 O O . PRO A 1 101 ? 4.399 -16.103 10.542 1.00 91.00 101 PRO A O 1
ATOM 870 N N . GLU A 1 102 ? 3.258 -14.677 11.843 1.00 91.75 102 GLU A N 1
ATOM 871 C CA . GLU A 1 102 ? 1.913 -15.188 11.541 1.00 91.75 102 GLU A CA 1
ATOM 872 C C . GLU A 1 102 ? 1.344 -14.665 10.207 1.00 91.75 102 GLU A C 1
ATOM 874 O O . GLU A 1 102 ? 0.187 -14.920 9.886 1.00 91.75 102 GLU A O 1
ATOM 879 N N . GLY A 1 103 ? 2.140 -13.936 9.415 1.00 89.12 103 GLY A N 1
ATOM 880 C CA . GLY A 1 103 ? 1.765 -13.515 8.060 1.00 89.12 103 GLY A CA 1
ATOM 881 C C . GLY A 1 103 ? 0.980 -12.204 7.978 1.00 89.12 103 GLY A C 1
ATOM 882 O O . GLY A 1 103 ? 0.479 -11.864 6.908 1.00 89.12 103 GLY A O 1
ATOM 883 N N . TYR A 1 104 ? 0.889 -11.448 9.073 1.00 94.31 104 TYR A N 1
ATOM 884 C CA . TYR A 1 104 ? 0.276 -10.121 9.092 1.00 94.31 104 TYR A CA 1
ATOM 885 C C . TYR A 1 104 ? 1.305 -9.004 9.258 1.00 94.31 104 TYR A C 1
ATOM 887 O O . TYR A 1 104 ? 2.453 -9.224 9.649 1.00 94.31 104 TYR A O 1
ATOM 895 N N . PHE A 1 105 ? 0.865 -7.786 8.962 1.00 94.25 105 PHE A N 1
ATOM 896 C CA . PHE A 1 105 ? 1.626 -6.558 9.144 1.00 94.25 105 PHE A CA 1
ATOM 897 C C . PHE A 1 105 ? 1.032 -5.748 10.291 1.00 94.25 105 PHE A C 1
ATOM 899 O O . PHE A 1 105 ? -0.188 -5.575 10.341 1.00 94.25 105 PHE A O 1
ATOM 906 N N . GLU A 1 106 ? 1.876 -5.237 11.185 1.00 95.75 106 GLU A N 1
ATOM 907 C CA . GLU A 1 106 ? 1.450 -4.450 12.345 1.00 95.75 106 GLU A CA 1
ATOM 908 C C . GLU A 1 106 ? 2.071 -3.055 12.344 1.00 95.75 106 GLU A C 1
ATOM 910 O O . GLU A 1 106 ? 3.247 -2.890 12.024 1.00 95.75 106 GLU A O 1
ATOM 915 N N . ALA A 1 107 ? 1.272 -2.057 12.706 1.00 93.75 107 ALA A N 1
ATOM 916 C CA . ALA A 1 107 ? 1.736 -0.713 13.009 1.00 93.75 107 ALA A CA 1
ATOM 917 C C . ALA A 1 107 ? 1.113 -0.244 14.327 1.00 93.75 107 ALA A C 1
ATOM 919 O O . ALA A 1 107 ? -0.085 -0.431 14.561 1.00 93.75 107 ALA A O 1
ATOM 920 N N . GLU A 1 108 ? 1.923 0.401 15.161 1.00 93.81 108 GLU A N 1
ATOM 921 C CA . GLU A 1 108 ? 1.481 1.036 16.399 1.00 93.81 108 GLU A CA 1
ATOM 922 C C . GLU A 1 108 ? 1.535 2.556 16.252 1.00 93.81 108 GLU A C 1
ATOM 924 O O . GLU A 1 108 ? 2.534 3.123 15.806 1.00 93.81 108 GLU A O 1
ATOM 929 N N . VAL A 1 109 ? 0.453 3.229 16.640 1.00 90.38 109 VAL A N 1
ATOM 930 C CA . VAL A 1 109 ? 0.319 4.683 16.535 1.00 90.38 109 VAL A CA 1
ATOM 931 C C . VAL A 1 109 ? -0.015 5.250 17.910 1.00 90.38 109 VAL A C 1
ATOM 933 O O . VAL A 1 109 ? -1.144 5.139 18.390 1.00 90.38 109 VAL A O 1
ATOM 936 N N . SER A 1 110 ? 0.981 5.860 18.551 1.00 86.31 110 SER A N 1
ATOM 937 C CA . SER A 1 110 ? 0.890 6.420 19.909 1.00 86.31 110 SER A CA 1
ATOM 938 C C . SER A 1 110 ? 0.381 7.864 19.963 1.00 86.31 110 SER A C 1
ATOM 940 O O . SER A 1 110 ? 0.084 8.379 21.037 1.00 86.31 110 SER A O 1
ATOM 942 N N . SER A 1 111 ? 0.260 8.530 18.815 1.00 84.94 111 SER A N 1
ATOM 943 C CA . SER A 1 111 ? -0.299 9.877 18.675 1.00 84.94 111 SER A CA 1
ATOM 944 C C . SER A 1 111 ? -1.578 9.855 17.840 1.00 84.94 111 SER A C 1
ATOM 946 O O . SER A 1 111 ? -1.933 8.828 17.264 1.00 84.94 111 SER A O 1
ATOM 948 N N . TYR A 1 112 ? -2.282 10.989 17.771 1.00 84.06 112 TYR A N 1
ATOM 949 C CA . TYR A 1 112 ? -3.450 11.110 16.901 1.00 84.06 112 TYR A CA 1
ATOM 950 C C . TYR A 1 112 ? -3.094 10.675 15.470 1.00 84.06 112 TYR A C 1
ATOM 952 O O . TYR A 1 112 ? -2.140 11.211 14.897 1.00 84.06 112 TYR A O 1
ATOM 960 N N . PRO A 1 113 ? -3.829 9.706 14.901 1.00 83.62 113 PRO A N 1
ATOM 961 C CA . PRO A 1 113 ? -3.502 9.160 13.598 1.00 83.62 113 PRO A CA 1
ATOM 962 C C . PRO A 1 113 ? -3.698 10.200 12.491 1.00 83.62 113 PRO A C 1
ATOM 964 O O . PRO A 1 113 ? -4.463 11.157 12.634 1.00 83.62 113 PRO A O 1
ATOM 967 N N . GLU A 1 114 ? -3.025 9.989 11.360 1.00 75.25 114 GLU A N 1
ATOM 968 C CA . GLU A 1 114 ? -3.279 10.753 10.144 1.00 75.25 114 GLU A CA 1
ATOM 969 C C . GLU A 1 114 ? -4.750 10.619 9.735 1.00 75.25 114 GLU A C 1
ATOM 971 O O . GLU A 1 114 ? -5.400 9.610 10.008 1.00 75.25 114 GLU A O 1
ATOM 976 N N . GLU A 1 115 ? -5.289 11.617 9.030 1.00 81.75 115 GLU A N 1
ATOM 977 C CA . GLU A 1 115 ? -6.711 11.630 8.654 1.00 81.75 115 GLU A CA 1
ATOM 978 C C . GLU A 1 115 ? -7.133 10.407 7.822 1.00 81.75 115 GLU A C 1
ATOM 980 O O . GLU A 1 115 ? -8.312 10.035 7.819 1.00 81.75 115 GLU A O 1
ATOM 985 N N . MET A 1 116 ? -6.184 9.777 7.124 1.00 88.12 116 MET A N 1
ATOM 986 C CA . MET A 1 116 ? -6.419 8.635 6.255 1.00 88.12 116 MET A CA 1
ATOM 987 C C . MET A 1 116 ? -5.352 7.557 6.446 1.00 88.12 116 MET A C 1
ATOM 989 O O . MET A 1 116 ? -4.182 7.731 6.109 1.00 88.12 116 MET A O 1
ATOM 993 N N . LEU A 1 117 ? -5.807 6.384 6.866 1.00 90.19 117 LEU A N 1
ATOM 994 C CA . LEU A 1 117 ? -5.072 5.142 6.730 1.00 90.19 117 LEU A CA 1
ATOM 995 C C . LEU A 1 117 ? -5.144 4.680 5.270 1.00 90.19 117 LEU A C 1
ATOM 997 O O . LEU A 1 117 ? -6.222 4.366 4.765 1.00 90.19 117 LEU A O 1
ATOM 1001 N N . LEU A 1 118 ? -3.997 4.627 4.600 1.00 92.50 118 LEU A N 1
ATOM 1002 C CA . LEU A 1 118 ? -3.809 3.987 3.304 1.00 92.50 118 LEU A CA 1
ATOM 1003 C C . LEU A 1 118 ? -2.989 2.718 3.504 1.00 92.50 118 LEU A C 1
ATOM 1005 O O . LEU A 1 118 ? -1.904 2.760 4.090 1.00 92.50 118 LEU A O 1
ATOM 1009 N N . VAL A 1 119 ? -3.479 1.614 2.953 1.00 93.81 119 VAL A N 1
ATOM 1010 C CA . VAL A 1 119 ? -2.701 0.383 2.830 1.00 93.81 119 VAL A CA 1
ATOM 1011 C C . VAL A 1 119 ? -2.762 -0.093 1.387 1.00 93.81 119 VAL A C 1
ATOM 1013 O O . VAL A 1 119 ? -3.847 -0.182 0.807 1.00 93.81 119 VAL A O 1
ATOM 1016 N N . SER A 1 120 ? -1.604 -0.361 0.788 1.00 94.94 120 SER A N 1
ATOM 1017 C CA . SER A 1 120 ? -1.503 -0.805 -0.598 1.00 94.94 120 SER A CA 1
ATOM 1018 C C . SER A 1 120 ? -0.673 -2.069 -0.712 1.00 94.94 120 SER A C 1
ATOM 1020 O O . SER A 1 120 ? 0.471 -2.102 -0.257 1.00 94.94 120 SER A O 1
ATOM 1022 N N . PHE A 1 121 ? -1.231 -3.077 -1.378 1.00 94.94 121 PHE A N 1
ATOM 1023 C CA . PHE A 1 121 ? -0.574 -4.358 -1.603 1.00 94.94 121 PHE A CA 1
ATOM 1024 C C . PHE A 1 121 ? -0.534 -4.754 -3.071 1.00 94.94 121 PHE A C 1
ATOM 1026 O O . PHE A 1 121 ? -1.293 -4.256 -3.906 1.00 94.94 121 PHE A O 1
ATOM 1033 N N . CYS A 1 122 ? 0.361 -5.684 -3.377 1.00 94.94 122 CYS A N 1
ATOM 1034 C CA . CYS A 1 122 ? 0.532 -6.252 -4.697 1.00 94.94 122 CYS A CA 1
ATOM 1035 C C . CYS A 1 122 ? 0.978 -7.713 -4.612 1.00 94.94 122 CYS A C 1
ATOM 1037 O O . CYS A 1 122 ? 1.540 -8.161 -3.611 1.00 94.94 122 CYS A O 1
ATOM 1039 N N . GLU A 1 123 ? 0.788 -8.435 -5.711 1.00 94.00 123 GLU A N 1
ATOM 1040 C CA . GLU A 1 123 ? 1.332 -9.778 -5.922 1.00 94.00 123 GLU A CA 1
ATOM 1041 C C . GLU A 1 123 ? 2.871 -9.781 -5.950 1.00 94.00 123 GLU A C 1
ATOM 1043 O O . GLU A 1 123 ? 3.510 -10.786 -5.646 1.00 94.00 123 GLU A O 1
ATOM 1048 N N . LYS A 1 124 ? 3.496 -8.643 -6.283 1.00 93.62 124 LYS A N 1
ATOM 1049 C CA . LYS A 1 124 ? 4.951 -8.507 -6.401 1.00 93.62 124 LYS A CA 1
ATOM 1050 C C . LYS A 1 124 ? 5.456 -7.301 -5.618 1.00 93.62 124 LYS A C 1
ATOM 1052 O O . LYS A 1 124 ? 4.901 -6.222 -5.752 1.00 93.62 124 LYS A O 1
ATOM 1057 N N . ALA A 1 125 ? 6.575 -7.457 -4.907 1.00 90.69 125 ALA A N 1
ATOM 1058 C CA . ALA A 1 125 ? 7.199 -6.387 -4.114 1.00 90.69 125 ALA A CA 1
ATOM 1059 C C . ALA A 1 125 ? 7.549 -5.117 -4.907 1.00 90.69 125 ALA A C 1
ATOM 1061 O O . ALA A 1 125 ? 7.498 -4.019 -4.373 1.00 90.69 125 ALA A O 1
ATOM 1062 N N . ASN A 1 126 ? 7.903 -5.265 -6.185 1.00 89.88 126 ASN A N 1
ATOM 1063 C CA . ASN A 1 126 ? 8.271 -4.154 -7.061 1.00 89.88 126 ASN A CA 1
ATOM 1064 C C . ASN A 1 126 ? 7.440 -4.221 -8.350 1.00 89.88 126 ASN A C 1
ATOM 1066 O O . ASN A 1 126 ? 7.922 -4.763 -9.356 1.00 89.88 126 ASN A O 1
ATOM 1070 N N . PRO A 1 127 ? 6.183 -3.748 -8.331 1.00 90.69 127 PRO A N 1
ATOM 1071 C CA . PRO A 1 127 ? 5.363 -3.688 -9.526 1.00 90.69 127 PRO A CA 1
ATOM 1072 C C . PRO A 1 127 ? 5.865 -2.564 -10.438 1.00 90.69 127 PRO A C 1
ATOM 1074 O O . PRO A 1 127 ? 6.229 -1.477 -9.989 1.00 90.69 127 PRO A O 1
ATOM 1077 N N . SER A 1 128 ? 5.903 -2.818 -11.744 1.00 88.44 128 SER A N 1
ATOM 1078 C CA . SER A 1 128 ? 6.330 -1.809 -12.715 1.00 88.44 128 SER A CA 1
ATOM 1079 C C . SER A 1 128 ? 5.178 -0.868 -13.034 1.00 88.44 128 SER A C 1
ATOM 1081 O O . SER A 1 128 ? 4.087 -1.337 -13.352 1.00 88.44 128 SER A O 1
ATOM 1083 N N . ASN A 1 129 ? 5.412 0.442 -13.013 1.00 88.44 129 ASN A N 1
ATOM 1084 C CA . ASN A 1 129 ? 4.433 1.397 -13.517 1.00 88.44 129 ASN A CA 1
ATOM 1085 C C . ASN A 1 129 ? 4.390 1.314 -15.055 1.00 88.44 129 ASN A C 1
ATOM 1087 O O . ASN A 1 129 ? 5.404 1.490 -15.729 1.00 88.44 129 ASN A O 1
ATOM 1091 N N . ILE A 1 130 ? 3.212 1.028 -15.608 1.00 84.50 130 ILE A N 1
ATOM 1092 C CA . ILE A 1 130 ? 2.977 0.827 -17.046 1.00 84.50 130 ILE A CA 1
ATOM 1093 C C . ILE A 1 130 ? 3.200 2.130 -17.828 1.00 84.50 130 ILE A C 1
ATOM 1095 O O . ILE A 1 130 ? 3.557 2.101 -19.005 1.00 84.50 130 ILE A O 1
ATOM 1099 N N . ARG A 1 131 ? 3.006 3.282 -17.177 1.00 75.50 131 ARG A N 1
ATOM 1100 C CA . ARG A 1 131 ? 3.182 4.618 -17.757 1.00 75.50 131 ARG A CA 1
ATOM 1101 C C . ARG A 1 131 ? 4.571 5.205 -17.518 1.00 75.50 131 ARG A C 1
ATOM 1103 O O . ARG A 1 131 ? 4.793 6.345 -17.916 1.00 75.50 131 ARG A O 1
ATOM 1110 N N . ASP A 1 132 ? 5.498 4.479 -16.888 1.00 69.38 132 ASP A N 1
ATOM 1111 C CA . ASP A 1 132 ? 6.852 4.994 -16.679 1.00 69.38 132 ASP A CA 1
ATOM 1112 C C . ASP A 1 132 ? 7.548 5.190 -18.046 1.00 69.38 132 ASP A C 1
ATOM 1114 O O . ASP A 1 132 ? 7.708 4.223 -18.797 1.00 69.38 132 ASP A O 1
ATOM 1118 N N . PRO A 1 133 ? 7.961 6.418 -18.420 1.00 65.81 133 PRO A N 1
ATOM 1119 C CA . PRO A 1 133 ? 8.649 6.673 -19.685 1.00 65.81 133 PRO A CA 1
ATOM 1120 C C . PRO A 1 133 ? 10.115 6.217 -19.671 1.00 65.81 133 PRO A C 1
ATOM 1122 O O . PRO A 1 133 ? 10.757 6.183 -20.725 1.00 65.81 133 PRO A O 1
ATOM 1125 N N . LYS A 1 134 ? 10.675 5.856 -18.506 1.00 68.56 134 LYS A N 1
ATOM 1126 C CA . LYS A 1 134 ? 12.063 5.385 -18.378 1.00 68.56 134 LYS A CA 1
ATOM 1127 C C . LYS A 1 134 ? 12.416 4.241 -19.335 1.00 68.56 134 LYS A C 1
ATOM 1129 O O . LYS A 1 134 ? 13.405 4.399 -20.049 1.00 68.56 134 LYS A O 1
ATOM 1134 N N . PRO A 1 135 ? 11.634 3.148 -19.463 1.00 68.62 135 PRO A N 1
ATOM 1135 C CA . PRO A 1 135 ? 11.921 2.102 -20.445 1.00 68.62 135 PRO A CA 1
ATOM 1136 C C . PRO A 1 135 ? 11.994 2.614 -21.891 1.00 68.62 135 PRO A C 1
ATOM 1138 O O . PRO A 1 135 ? 12.769 2.073 -22.677 1.00 68.62 135 PRO A O 1
ATOM 1141 N N . PHE A 1 136 ? 11.243 3.656 -22.260 1.00 74.69 136 PHE A N 1
ATOM 1142 C CA . PHE A 1 136 ? 11.305 4.244 -23.601 1.00 74.69 136 PHE A CA 1
ATOM 1143 C C . PHE A 1 136 ? 12.593 5.051 -23.815 1.00 74.69 136 PHE A C 1
ATOM 1145 O O . PHE A 1 136 ? 13.296 4.834 -24.803 1.00 74.69 136 PHE A O 1
ATOM 1152 N N . LEU A 1 137 ? 12.960 5.915 -22.862 1.00 81.19 137 LEU A N 1
ATOM 1153 C CA . LEU A 1 137 ? 14.204 6.691 -22.928 1.00 81.19 137 LEU A CA 1
ATOM 1154 C C . LEU A 1 137 ? 15.444 5.791 -22.911 1.00 81.19 137 LEU A C 1
ATOM 1156 O O . LEU A 1 137 ? 16.353 5.991 -23.714 1.00 81.19 137 LEU A O 1
ATOM 1160 N N . THR A 1 138 ? 15.464 4.756 -22.068 1.00 83.81 138 THR A N 1
ATOM 1161 C CA . THR A 1 138 ? 16.564 3.783 -22.037 1.00 83.81 138 THR A CA 1
ATOM 1162 C C . THR A 1 138 ? 16.707 3.063 -23.380 1.00 83.81 138 THR A C 1
ATOM 1164 O O . THR A 1 138 ? 17.824 2.907 -23.869 1.00 83.81 138 THR A O 1
ATOM 1167 N N . ARG A 1 139 ? 15.596 2.683 -24.029 1.00 85.12 139 ARG A N 1
ATOM 1168 C CA . ARG A 1 139 ? 15.622 2.066 -25.368 1.00 85.12 139 ARG A CA 1
ATOM 1169 C C . ARG A 1 139 ? 16.156 3.018 -26.441 1.00 85.12 139 ARG A C 1
ATOM 1171 O O . ARG A 1 139 ? 16.948 2.578 -27.269 1.00 85.12 139 ARG A O 1
ATOM 1178 N N . ILE A 1 140 ? 15.779 4.300 -26.410 1.00 90.19 140 ILE A N 1
ATOM 1179 C CA . ILE A 1 140 ? 16.319 5.313 -27.335 1.00 90.19 140 ILE A CA 1
ATOM 1180 C C . ILE A 1 140 ? 17.827 5.477 -27.136 1.00 90.19 140 ILE A C 1
ATOM 1182 O O . ILE A 1 140 ? 18.571 5.455 -28.113 1.00 90.19 140 ILE A O 1
ATOM 1186 N N . ILE A 1 141 ? 18.291 5.600 -25.889 1.00 91.44 141 ILE A N 1
ATOM 1187 C CA . ILE A 1 141 ? 19.720 5.758 -25.585 1.00 91.44 141 ILE A CA 1
ATOM 1188 C C . ILE A 1 141 ? 20.513 4.551 -26.103 1.00 91.44 141 ILE A C 1
ATOM 1190 O O . ILE A 1 141 ? 21.516 4.731 -26.790 1.00 91.44 141 ILE A O 1
ATOM 1194 N N . ILE A 1 142 ? 20.035 3.328 -25.849 1.00 91.62 142 ILE A N 1
ATOM 1195 C CA . ILE A 1 142 ? 20.668 2.102 -26.360 1.00 91.62 142 ILE A CA 1
ATOM 1196 C C . ILE A 1 142 ? 20.696 2.098 -27.895 1.00 91.62 142 ILE A C 1
ATOM 1198 O O . ILE A 1 142 ? 21.734 1.801 -28.484 1.00 91.62 142 ILE A O 1
ATOM 1202 N N . ALA A 1 143 ? 19.594 2.467 -28.555 1.00 93.06 143 ALA A N 1
ATOM 1203 C CA . ALA A 1 143 ? 19.529 2.526 -30.014 1.00 93.06 143 ALA A CA 1
ATOM 1204 C C . ALA A 1 143 ? 20.531 3.535 -30.605 1.00 93.06 143 ALA A C 1
ATOM 1206 O O . ALA A 1 143 ? 21.209 3.224 -31.584 1.00 93.06 143 ALA A O 1
ATOM 1207 N N . VAL A 1 144 ? 20.677 4.714 -29.988 1.00 94.81 144 VAL A N 1
ATOM 1208 C CA . VAL A 1 144 ? 21.662 5.727 -30.400 1.00 94.81 144 VAL A CA 1
ATOM 1209 C C . VAL A 1 144 ? 23.091 5.213 -30.217 1.00 94.81 144 VAL A C 1
ATOM 1211 O O . VAL A 1 144 ? 23.907 5.380 -31.120 1.00 94.81 144 VAL A O 1
ATOM 1214 N N . ILE A 1 145 ? 23.395 4.540 -29.102 1.00 94.94 145 ILE A N 1
ATOM 1215 C CA . ILE A 1 145 ? 24.722 3.948 -28.859 1.00 94.94 145 ILE A CA 1
ATOM 1216 C C . ILE A 1 145 ? 25.061 2.908 -29.936 1.00 94.94 145 ILE A C 1
ATOM 1218 O O . ILE A 1 145 ? 26.151 2.953 -30.506 1.00 94.94 145 ILE A O 1
ATOM 1222 N N . ILE A 1 146 ? 24.125 2.011 -30.263 1.00 94.75 146 ILE A N 1
ATOM 1223 C CA . ILE A 1 146 ? 24.312 1.003 -31.320 1.00 94.75 146 ILE A CA 1
ATOM 1224 C C . ILE A 1 146 ? 24.569 1.679 -32.671 1.00 94.75 146 ILE A C 1
ATOM 1226 O O . ILE A 1 146 ? 25.479 1.278 -33.396 1.00 94.75 146 ILE A O 1
ATOM 1230 N N . LEU A 1 147 ? 23.814 2.732 -32.997 1.00 94.06 147 LEU A N 1
ATOM 1231 C CA . LEU A 1 147 ? 23.985 3.482 -34.240 1.00 94.06 147 LEU A CA 1
ATOM 1232 C C . LEU A 1 147 ? 25.381 4.116 -34.312 1.00 94.06 147 LEU A C 1
ATOM 1234 O O . LEU A 1 147 ? 26.069 3.960 -35.318 1.00 94.06 147 LEU A O 1
ATOM 1238 N N . VAL A 1 148 ? 25.846 4.757 -33.237 1.00 93.06 148 VAL A N 1
ATOM 1239 C CA . VAL A 1 148 ? 27.201 5.325 -33.181 1.00 93.06 148 VAL A CA 1
ATOM 1240 C C . VAL A 1 148 ? 28.254 4.241 -33.406 1.00 93.06 148 VAL A C 1
ATOM 1242 O O . VAL A 1 148 ? 29.139 4.445 -34.227 1.00 93.06 148 VAL A O 1
ATOM 1245 N N . ILE A 1 149 ? 28.136 3.075 -32.766 1.00 93.56 149 ILE A N 1
ATOM 1246 C CA . ILE A 1 149 ? 29.089 1.965 -32.937 1.00 93.56 149 ILE A CA 1
ATOM 1247 C C . ILE A 1 149 ? 29.119 1.465 -34.391 1.00 93.56 149 ILE A C 1
ATOM 1249 O O . ILE A 1 149 ? 30.199 1.254 -34.940 1.00 93.56 149 ILE A O 1
ATOM 1253 N N . ILE A 1 150 ? 27.954 1.316 -35.031 1.00 93.44 150 ILE A N 1
ATOM 1254 C CA . ILE A 1 150 ? 27.849 0.840 -36.421 1.00 93.44 150 ILE A CA 1
ATOM 1255 C C . ILE A 1 150 ? 28.423 1.859 -37.409 1.00 93.44 150 ILE A C 1
ATOM 1257 O O . ILE A 1 150 ? 29.096 1.471 -38.362 1.00 93.44 150 ILE A O 1
ATOM 1261 N N . PHE A 1 151 ? 28.171 3.155 -37.204 1.00 91.69 151 PHE A N 1
ATOM 1262 C CA . PHE A 1 151 ? 28.583 4.199 -38.147 1.00 91.69 151 PHE A CA 1
ATOM 1263 C C . PHE A 1 151 ? 29.992 4.751 -37.892 1.00 91.69 151 PHE A C 1
ATOM 1265 O O . PHE A 1 151 ? 30.613 5.276 -38.818 1.00 91.69 151 PHE A O 1
ATOM 1272 N N . HIS A 1 152 ? 30.544 4.578 -36.688 1.00 91.00 152 HIS A N 1
ATOM 1273 C CA . HIS A 1 152 ? 31.909 4.982 -36.350 1.00 91.00 152 HIS A CA 1
ATOM 1274 C C . HIS A 1 152 ? 32.982 4.485 -37.343 1.00 91.00 152 HIS A C 1
ATOM 1276 O O . HIS A 1 152 ? 33.830 5.296 -37.727 1.00 91.00 152 HIS A O 1
ATOM 1282 N N . PRO A 1 153 ? 32.998 3.219 -37.813 1.00 90.19 153 PRO A N 1
ATOM 1283 C CA . PRO A 1 153 ? 34.016 2.768 -38.767 1.00 90.19 153 PRO A CA 1
ATOM 1284 C C . PRO A 1 153 ? 33.913 3.439 -40.145 1.00 90.19 153 PRO A C 1
ATOM 1286 O O . PRO A 1 153 ? 34.892 3.453 -40.887 1.00 90.19 153 PRO A O 1
ATOM 1289 N N . PHE A 1 154 ? 32.772 4.041 -40.489 1.00 91.81 154 PHE A N 1
ATOM 1290 C CA . PHE A 1 154 ? 32.586 4.727 -41.770 1.00 91.81 154 PHE A CA 1
ATOM 1291 C C . PHE A 1 154 ? 33.078 6.180 -41.749 1.00 91.81 154 PHE A C 1
ATOM 1293 O O . PHE A 1 154 ? 33.379 6.733 -42.806 1.00 91.81 154 PHE A O 1
ATOM 1300 N N . ILE A 1 155 ? 33.232 6.789 -40.567 1.00 89.81 155 ILE A N 1
ATOM 1301 C CA . ILE A 1 155 ? 33.760 8.154 -40.403 1.00 89.81 155 ILE A CA 1
ATOM 1302 C C . ILE A 1 155 ? 35.117 8.350 -41.113 1.00 89.81 155 ILE A C 1
ATOM 1304 O O . ILE A 1 155 ? 35.220 9.275 -41.923 1.00 89.81 155 ILE A O 1
ATOM 1308 N N . PRO A 1 156 ? 36.152 7.505 -40.908 1.00 90.88 156 PRO A N 1
ATOM 1309 C CA . PRO A 1 156 ? 37.429 7.673 -41.608 1.00 90.88 156 PRO A CA 1
ATOM 1310 C C . PRO A 1 156 ? 37.301 7.498 -43.127 1.00 90.88 156 PRO A C 1
ATOM 1312 O O . PRO A 1 156 ? 37.988 8.183 -43.884 1.00 90.88 156 PRO A O 1
ATOM 1315 N N . PHE A 1 157 ? 36.390 6.636 -43.590 1.00 91.88 157 PHE A N 1
ATOM 1316 C CA . PHE A 1 157 ? 36.155 6.418 -45.017 1.00 91.88 157 PHE A CA 1
ATOM 1317 C C . PHE A 1 157 ? 35.558 7.661 -45.691 1.00 91.88 157 PHE A C 1
ATOM 1319 O O . PHE A 1 157 ? 36.020 8.082 -46.751 1.00 91.88 157 PHE A O 1
ATOM 1326 N N . VAL A 1 158 ? 34.590 8.309 -45.036 1.00 91.12 158 VAL A N 1
ATOM 1327 C CA . VAL A 1 158 ? 34.003 9.574 -45.505 1.00 91.12 158 VAL A CA 1
ATOM 1328 C C . VAL A 1 158 ? 35.058 10.686 -45.556 1.00 91.12 158 VAL A C 1
ATOM 1330 O O . VAL A 1 158 ? 35.121 11.421 -46.541 1.00 91.12 158 VAL A O 1
ATOM 1333 N N . ILE A 1 159 ? 35.935 10.780 -44.549 1.00 94.00 159 ILE A N 1
ATOM 1334 C CA . ILE A 1 159 ? 37.024 11.772 -44.521 1.00 94.00 159 ILE A CA 1
ATOM 1335 C C . ILE A 1 159 ? 37.995 11.565 -45.694 1.00 94.00 159 ILE A C 1
ATOM 1337 O O . ILE A 1 159 ? 38.351 12.530 -46.373 1.00 94.00 159 ILE A O 1
ATOM 1341 N N . LEU A 1 160 ? 38.383 10.318 -45.984 1.00 95.25 160 LEU A N 1
ATOM 1342 C CA . LEU A 1 160 ? 39.262 10.003 -47.117 1.00 95.25 160 LEU A CA 1
ATOM 1343 C C . LEU A 1 160 ? 38.640 10.401 -48.463 1.00 95.25 160 LEU A C 1
ATOM 1345 O O . LEU A 1 160 ? 39.326 10.987 -49.304 1.00 95.25 160 LEU A O 1
ATOM 1349 N N . ILE A 1 161 ? 37.340 10.148 -48.652 1.00 94.62 161 ILE A N 1
ATOM 1350 C CA . ILE A 1 161 ? 36.614 10.561 -49.862 1.00 94.62 161 ILE A CA 1
ATOM 1351 C C . ILE A 1 161 ? 36.629 12.088 -50.014 1.00 94.62 161 ILE A C 1
ATOM 1353 O O . ILE A 1 161 ? 36.904 12.593 -51.103 1.00 94.62 161 ILE A O 1
ATOM 1357 N N . ILE A 1 162 ? 36.386 12.836 -48.933 1.00 94.56 162 ILE A N 1
ATOM 1358 C CA . ILE A 1 162 ? 36.400 14.307 -48.956 1.00 94.56 162 ILE A CA 1
ATOM 1359 C C . ILE A 1 162 ? 37.785 14.837 -49.356 1.00 94.56 162 ILE A C 1
ATOM 1361 O O . ILE A 1 162 ? 37.881 15.721 -50.210 1.00 94.56 162 ILE A O 1
ATOM 1365 N N . ILE A 1 163 ? 38.862 14.269 -48.801 1.00 95.94 163 ILE A N 1
ATOM 1366 C CA . ILE A 1 163 ? 40.241 14.644 -49.153 1.00 95.94 163 ILE A CA 1
ATOM 1367 C C . ILE A 1 163 ? 40.509 14.379 -50.641 1.00 95.94 163 ILE A C 1
ATOM 1369 O O . ILE A 1 163 ? 41.020 15.260 -51.339 1.00 95.94 163 ILE A O 1
ATOM 1373 N N . ALA A 1 164 ? 40.117 13.209 -51.155 1.00 95.19 164 ALA A N 1
ATOM 1374 C CA . ALA A 1 164 ? 40.288 12.864 -52.566 1.00 95.19 164 ALA A CA 1
ATOM 1375 C C . ALA A 1 164 ? 39.542 13.838 -53.499 1.00 95.19 164 ALA A C 1
ATOM 1377 O O . ALA A 1 164 ? 40.098 14.281 -54.508 1.00 95.19 164 ALA A O 1
ATOM 1378 N N . ILE A 1 165 ? 38.315 14.236 -53.138 1.00 94.94 165 ILE A N 1
ATOM 1379 C CA . ILE A 1 165 ? 37.524 15.225 -53.887 1.00 94.94 165 ILE A CA 1
ATOM 1380 C C . ILE A 1 165 ? 38.220 16.595 -53.898 1.00 94.94 165 ILE A C 1
ATOM 1382 O O . ILE A 1 165 ? 38.323 17.217 -54.959 1.00 94.94 165 ILE A O 1
ATOM 1386 N N . ILE A 1 166 ? 38.734 17.063 -52.754 1.00 94.75 166 ILE A N 1
ATOM 1387 C CA . ILE A 1 166 ? 39.456 18.344 -52.665 1.00 94.75 166 ILE A CA 1
ATOM 1388 C C . ILE A 1 166 ? 40.696 18.326 -53.565 1.00 94.75 166 ILE A C 1
ATOM 1390 O O . ILE A 1 166 ? 40.903 19.266 -54.339 1.00 94.75 166 ILE A O 1
ATOM 1394 N N . ILE A 1 167 ? 41.495 17.253 -53.511 1.00 94.75 167 ILE A N 1
ATOM 1395 C CA . ILE A 1 167 ? 42.692 17.102 -54.350 1.00 94.75 167 ILE A CA 1
ATOM 1396 C C . ILE A 1 167 ? 42.302 17.150 -55.831 1.00 94.75 167 ILE A C 1
ATOM 1398 O O . ILE A 1 167 ? 42.854 17.962 -56.579 1.00 94.75 167 ILE A O 1
ATOM 1402 N N . TYR A 1 168 ? 41.294 16.376 -56.238 1.00 94.88 168 TYR A N 1
ATOM 1403 C CA . TYR A 1 168 ? 40.805 16.341 -57.616 1.00 94.88 168 TYR A CA 1
ATOM 1404 C C . TYR A 1 168 ? 40.350 17.721 -58.124 1.00 94.88 168 TYR A C 1
ATOM 1406 O O . TYR A 1 168 ? 40.728 18.154 -59.220 1.00 94.88 168 TYR A O 1
ATOM 1414 N N . ILE A 1 169 ? 39.570 18.453 -57.320 1.00 93.00 169 ILE A N 1
ATOM 1415 C CA . ILE A 1 169 ? 39.122 19.811 -57.661 1.00 93.00 169 ILE A CA 1
ATOM 1416 C C . ILE A 1 169 ? 40.324 20.760 -57.772 1.00 93.00 169 ILE A C 1
ATOM 1418 O O . ILE A 1 169 ? 40.387 21.570 -58.704 1.00 93.00 169 ILE A O 1
ATOM 1422 N N . SER A 1 170 ? 41.299 20.646 -56.866 1.00 89.38 170 SER A N 1
ATOM 1423 C CA . SER A 1 170 ? 42.498 21.488 -56.864 1.00 89.38 170 SER A CA 1
ATOM 1424 C C . SER A 1 170 ? 43.339 21.307 -58.136 1.00 89.38 170 SER A C 1
ATOM 1426 O O . SER A 1 170 ? 43.733 22.296 -58.759 1.00 89.38 170 SER A O 1
ATOM 1428 N N . GLU A 1 171 ? 43.543 20.068 -58.594 1.00 89.88 171 GLU A N 1
ATOM 1429 C CA . GLU A 1 171 ? 44.301 19.780 -59.814 1.00 89.88 171 GLU A CA 1
ATOM 1430 C C . GLU A 1 171 ? 43.572 20.254 -61.069 1.00 89.88 171 GLU A C 1
ATOM 1432 O O . GLU A 1 171 ? 44.174 20.869 -61.957 1.00 89.88 171 GLU A O 1
ATOM 1437 N N . LYS A 1 172 ? 42.254 20.027 -61.135 1.00 89.00 172 LYS A N 1
ATOM 1438 C CA . LYS A 1 172 ? 41.425 20.501 -62.249 1.00 89.00 172 LYS A CA 1
ATOM 1439 C C . LYS A 1 172 ? 41.473 22.026 -62.363 1.00 89.00 172 LYS A C 1
ATOM 1441 O O . LYS A 1 172 ? 41.574 22.559 -63.471 1.00 89.00 172 LYS A O 1
ATOM 1446 N N . ASN A 1 173 ? 41.457 22.731 -61.232 1.00 82.88 173 ASN A N 1
ATOM 1447 C CA . ASN A 1 173 ? 41.568 24.187 -61.197 1.00 82.88 173 ASN A CA 1
ATOM 1448 C C . ASN A 1 173 ? 42.971 24.683 -61.588 1.00 82.88 173 ASN A C 1
ATOM 1450 O O . ASN A 1 173 ? 43.067 25.679 -62.307 1.00 82.88 173 ASN A O 1
ATOM 1454 N N . LYS A 1 174 ? 44.048 23.973 -61.216 1.00 80.62 174 LYS A N 1
ATOM 1455 C CA . LYS A 1 174 ? 45.414 24.275 -61.690 1.00 80.62 174 LYS A CA 1
ATOM 1456 C C . LYS A 1 174 ? 45.527 24.143 -63.213 1.00 80.62 174 LYS A C 1
ATOM 1458 O O . LYS A 1 174 ? 45.976 25.083 -63.863 1.00 80.62 174 LYS A O 1
ATOM 1463 N N . LYS A 1 175 ? 45.039 23.043 -63.805 1.00 74.06 175 LYS A N 1
ATOM 1464 C CA . LYS A 1 175 ? 45.067 22.835 -65.271 1.00 74.06 175 LYS A CA 1
ATOM 1465 C C . LYS A 1 175 ? 44.293 23.917 -66.035 1.00 74.06 175 LYS A C 1
ATOM 1467 O O . LYS A 1 175 ? 44.752 24.385 -67.073 1.00 74.06 175 LYS A O 1
ATOM 1472 N N . LYS A 1 176 ? 43.150 24.370 -65.504 1.00 71.94 176 LYS A N 1
ATOM 1473 C CA . LYS A 1 176 ? 42.393 25.494 -66.085 1.00 71.94 176 LYS A CA 1
ATOM 1474 C C . LYS A 1 176 ? 43.145 26.829 -66.027 1.00 71.94 176 LYS A C 1
ATOM 1476 O O . LYS A 1 176 ? 42.980 27.627 -66.943 1.00 71.94 176 LYS A O 1
ATOM 1481 N N . ARG A 1 177 ? 43.945 27.084 -64.983 1.00 68.50 177 ARG A N 1
ATOM 1482 C CA . ARG A 1 177 ? 44.767 28.305 -64.884 1.00 68.50 177 ARG A CA 1
ATOM 1483 C C . ARG A 1 177 ? 45.928 28.298 -65.881 1.00 68.50 177 ARG A C 1
ATOM 1485 O O . ARG A 1 177 ? 46.088 29.287 -66.580 1.00 68.50 177 ARG A O 1
ATOM 1492 N N . TYR A 1 178 ? 46.637 27.176 -66.032 1.00 60.09 178 TYR A N 1
ATOM 1493 C CA . TYR A 1 178 ? 47.721 27.043 -67.022 1.00 60.09 178 TYR A CA 1
ATOM 1494 C C . TYR A 1 178 ? 47.246 27.197 -68.476 1.00 60.09 178 TYR A C 1
ATOM 1496 O O . TYR A 1 178 ? 47.953 27.770 -69.295 1.00 60.09 178 TYR A O 1
ATOM 1504 N N . LYS A 1 179 ? 46.031 26.736 -68.804 1.00 58.41 179 LYS A N 1
ATOM 1505 C CA . LYS A 1 179 ? 45.458 26.885 -70.155 1.00 58.41 179 LYS A CA 1
ATOM 1506 C C . LYS A 1 179 ? 44.916 28.295 -70.455 1.00 58.41 179 LYS A C 1
ATOM 1508 O O . LYS A 1 179 ? 44.565 28.567 -71.590 1.00 58.41 179 LYS A O 1
ATOM 1513 N N . LYS A 1 180 ? 44.783 29.162 -69.445 1.00 58.44 180 LYS A N 1
ATOM 1514 C CA . LYS A 1 180 ? 44.383 30.573 -69.611 1.00 58.44 180 LYS A CA 1
ATOM 1515 C C . LYS A 1 180 ? 45.578 31.531 -69.695 1.00 58.44 180 LYS A C 1
ATOM 1517 O O . LYS A 1 180 ? 45.371 32.695 -70.006 1.00 58.44 180 LYS A O 1
ATOM 1522 N N . SER A 1 181 ? 46.781 31.066 -69.356 1.00 55.53 181 SER A N 1
ATOM 1523 C CA . SER A 1 181 ? 48.030 31.840 -69.398 1.00 55.53 181 SER A CA 1
ATOM 1524 C C . SER A 1 181 ? 48.889 31.555 -70.640 1.00 55.53 181 SER A C 1
ATOM 1526 O O . SER A 1 181 ? 50.020 32.025 -70.701 1.00 55.53 181 SER A O 1
ATOM 1528 N N . LEU A 1 182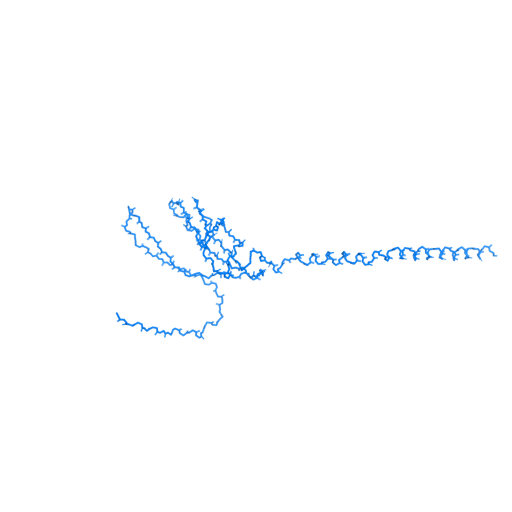 ? 48.370 30.753 -71.574 1.00 49.47 182 LEU A N 1
ATOM 1529 C CA . LEU A 1 182 ? 48.904 30.450 -72.907 1.00 49.47 182 LEU A CA 1
ATOM 1530 C C . LEU A 1 182 ? 47.917 31.006 -73.933 1.00 49.47 182 LEU A C 1
ATOM 1532 O O . LEU A 1 182 ? 48.386 31.548 -74.952 1.00 49.47 182 LEU A O 1
#

pLDDT: mean 81.54, std 16.69, range [35.44, 95.94]

Secondary structure (DSSP, 8-state):
-----------TT-------PPPP----PPP--TTS----------PPEEETTEESPEEEEEEE-GGGGGSS----EEEEE---GGG-EE---SS--EEPTTS-EEEEE-SPPPSEEEEEEESSSSPEETT-SHHHHHHHHHHHHHHHHHHTTHHHHHHHHHHHHHHHHHHHHHHHHHTT--